Protein AF-A0A6H5HQP9-F1 (afdb_monomer_lite)

Foldseek 3Di:
DEPVVLVVVLCVLQPPKAFPDDDPPDTDIDGPPPPPCVVSVVVNVVSCVVCCVVHVNPDDDDDDPPDDD

Radius of gyration: 12.24 Å; chains: 1; bounding box: 40×19×31 Å

Organism: NCBI:txid355587

Structure (mmCIF, N/CA/C/O backbone):
data_AF-A0A6H5HQP9-F1
#
_entry.id   AF-A0A6H5HQP9-F1
#
loop_
_atom_site.group_PDB
_atom_site.id
_atom_site.type_symbol
_atom_site.label_atom_id
_atom_site.label_alt_id
_atom_site.label_comp_id
_atom_site.label_asym_id
_atom_site.label_entity_id
_atom_site.label_seq_id
_atom_site.pdbx_PDB_ins_code
_atom_site.Cartn_x
_atom_site.Cartn_y
_atom_site.Cartn_z
_atom_site.occupancy
_atom_site.B_iso_or_equiv
_atom_site.auth_seq_id
_atom_site.auth_comp_id
_atom_site.auth_asym_id
_atom_site.auth_atom_id
_atom_site.pdbx_PDB_model_num
ATOM 1 N N . MET A 1 1 ? -13.599 -1.826 5.317 1.00 57.47 1 MET A N 1
ATOM 2 C CA . MET A 1 1 ? -12.637 -2.649 4.566 1.00 57.47 1 MET A CA 1
ATOM 3 C C . MET A 1 1 ? -11.666 -3.212 5.585 1.00 57.47 1 MET A C 1
ATOM 5 O O . MET A 1 1 ? -11.189 -2.453 6.422 1.00 57.47 1 MET A O 1
ATOM 9 N N . LEU A 1 2 ? -11.489 -4.530 5.635 1.00 70.19 2 LEU A N 1
ATOM 10 C CA . LEU A 1 2 ? -10.580 -5.156 6.601 1.00 70.19 2 LEU A CA 1
ATOM 11 C C . LEU A 1 2 ? -9.137 -5.036 6.096 1.00 70.19 2 LEU A C 1
ATOM 13 O O . LEU A 1 2 ? -8.898 -5.067 4.896 1.00 70.19 2 LEU A O 1
ATOM 17 N N . TYR A 1 3 ? -8.167 -4.955 7.007 1.00 74.50 3 TYR A N 1
ATOM 18 C CA . TYR A 1 3 ? -6.725 -4.938 6.704 1.00 74.50 3 TYR A CA 1
ATOM 19 C C . TYR A 1 3 ? -6.296 -5.988 5.658 1.00 74.50 3 TYR A C 1
ATOM 21 O O . TYR A 1 3 ? -5.480 -5.704 4.784 1.00 74.50 3 TYR A O 1
ATOM 29 N N . ASN A 1 4 ? -6.897 -7.179 5.703 1.00 81.44 4 ASN A N 1
ATOM 30 C CA . ASN A 1 4 ? -6.628 -8.248 4.742 1.00 81.44 4 ASN A CA 1
ATOM 31 C C . ASN A 1 4 ? -7.020 -7.874 3.304 1.00 81.44 4 ASN A C 1
ATOM 33 O O . ASN A 1 4 ? -6.345 -8.289 2.372 1.00 81.44 4 ASN A O 1
ATOM 37 N N . GLU A 1 5 ? -8.068 -7.070 3.111 1.00 84.44 5 GLU A N 1
ATOM 38 C CA . GLU A 1 5 ? -8.493 -6.612 1.783 1.00 84.44 5 GLU A CA 1
ATOM 39 C C . GLU A 1 5 ? -7.521 -5.584 1.195 1.00 84.44 5 GLU A C 1
ATOM 41 O O . GLU A 1 5 ? -7.308 -5.573 -0.015 1.00 84.44 5 GLU A O 1
ATOM 46 N N . LEU A 1 6 ? -6.906 -4.749 2.043 1.00 84.38 6 LEU A N 1
ATOM 47 C CA . LEU A 1 6 ? -5.860 -3.819 1.614 1.00 84.38 6 LEU A CA 1
ATOM 48 C C . LEU A 1 6 ? -4.637 -4.595 1.111 1.00 84.38 6 LEU A C 1
ATOM 50 O O . LEU A 1 6 ? -4.141 -4.326 0.022 1.00 84.38 6 LEU A O 1
ATOM 54 N N . LEU A 1 7 ? -4.169 -5.577 1.888 1.00 86.56 7 LEU A N 1
ATOM 55 C CA . LEU A 1 7 ? -3.030 -6.409 1.497 1.00 86.56 7 LEU A CA 1
ATOM 56 C C . LEU A 1 7 ? -3.303 -7.220 0.231 1.00 86.56 7 LEU A C 1
ATOM 58 O O . LEU A 1 7 ? -2.425 -7.335 -0.622 1.00 86.56 7 LEU A O 1
ATOM 62 N N . ASP A 1 8 ? -4.513 -7.758 0.100 1.00 89.12 8 ASP A N 1
ATOM 63 C CA . ASP A 1 8 ? -4.927 -8.483 -1.095 1.00 89.12 8 ASP A CA 1
ATOM 64 C C . ASP A 1 8 ? -4.914 -7.564 -2.327 1.00 89.12 8 ASP A C 1
ATOM 66 O O . ASP A 1 8 ? -4.364 -7.926 -3.366 1.00 89.12 8 ASP A O 1
ATOM 70 N N . GLY A 1 9 ? -5.407 -6.327 -2.198 1.00 89.31 9 GLY A N 1
ATOM 71 C CA . GLY A 1 9 ? -5.324 -5.330 -3.265 1.00 89.31 9 GLY A CA 1
ATOM 72 C C . GLY A 1 9 ? -3.890 -4.946 -3.630 1.00 89.31 9 GLY A C 1
ATOM 73 O O . GLY A 1 9 ? -3.557 -4.911 -4.815 1.00 89.31 9 GLY A O 1
ATOM 74 N N . ILE A 1 10 ? -3.015 -4.749 -2.637 1.00 88.88 10 ILE A N 1
ATOM 75 C CA . ILE A 1 10 ? -1.584 -4.497 -2.871 1.00 88.88 10 ILE A CA 1
ATOM 76 C C . ILE A 1 10 ? -0.959 -5.668 -3.640 1.00 88.88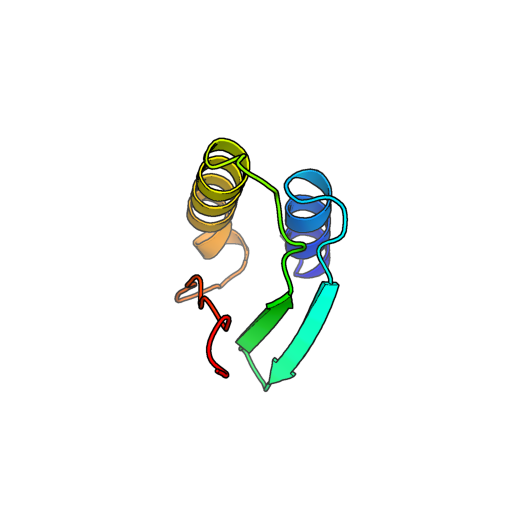 10 ILE A C 1
ATOM 78 O O . ILE A 1 10 ? -0.278 -5.437 -4.636 1.00 88.88 10 ILE A O 1
ATOM 82 N N . SER A 1 11 ? -1.243 -6.915 -3.248 1.00 89.25 11 SER A N 1
ATOM 83 C CA . SER A 1 11 ? -0.692 -8.101 -3.917 1.00 89.25 11 SER A CA 1
ATOM 84 C C . SER A 1 11 ? -1.233 -8.314 -5.332 1.00 89.25 11 SER A C 1
ATOM 86 O O . SER A 1 11 ? -0.569 -8.977 -6.131 1.00 89.25 11 SER A O 1
ATOM 88 N N . ARG A 1 12 ? -2.424 -7.795 -5.655 1.00 90.00 12 ARG A N 1
ATOM 89 C CA . ARG A 1 12 ? -2.968 -7.808 -7.023 1.00 90.00 12 ARG A CA 1
ATOM 90 C C . ARG A 1 12 ? -2.292 -6.775 -7.921 1.00 90.00 12 ARG A C 1
ATOM 92 O O . ARG A 1 12 ? -2.105 -7.045 -9.102 1.00 90.00 12 ARG A O 1
ATOM 99 N N . ILE A 1 13 ? -1.947 -5.608 -7.373 1.00 89.44 13 ILE A N 1
ATOM 100 C CA . ILE A 1 13 ? -1.291 -4.520 -8.117 1.00 89.44 13 ILE A CA 1
ATOM 101 C C . ILE A 1 13 ? 0.200 -4.813 -8.288 1.00 89.44 13 ILE A C 1
ATOM 103 O O . ILE A 1 13 ? 0.739 -4.683 -9.384 1.00 89.44 13 ILE A O 1
ATOM 107 N N . VAL A 1 14 ? 0.859 -5.238 -7.208 1.00 88.38 14 VAL A N 1
ATOM 108 C CA . VAL A 1 14 ? 2.280 -5.585 -7.183 1.00 88.38 14 VAL A CA 1
ATOM 109 C C . VAL A 1 14 ? 2.425 -7.069 -6.843 1.00 88.38 14 VAL A C 1
ATOM 111 O O . VAL A 1 14 ? 2.639 -7.430 -5.680 1.00 88.38 14 VAL A O 1
ATOM 114 N N . PRO A 1 15 ? 2.301 -7.965 -7.839 1.00 85.50 15 PRO A N 1
ATOM 115 C CA . PRO A 1 15 ? 2.491 -9.388 -7.608 1.00 85.50 15 PRO A CA 1
ATOM 116 C C . PRO A 1 15 ? 3.896 -9.644 -7.062 1.00 85.50 15 PRO A C 1
ATOM 118 O O . PRO A 1 15 ? 4.893 -9.192 -7.620 1.00 85.50 15 PRO A O 1
ATOM 121 N N . GLY A 1 16 ? 3.970 -10.366 -5.944 1.00 84.56 16 GLY A N 1
ATOM 122 C CA . GLY A 1 16 ? 5.222 -10.613 -5.226 1.00 84.56 16 GLY A CA 1
ATOM 123 C C . GLY A 1 16 ? 5.501 -9.650 -4.069 1.00 84.56 16 GLY A C 1
ATOM 124 O O . GLY A 1 16 ? 6.512 -9.831 -3.391 1.00 84.56 16 GLY A O 1
ATOM 125 N N . SER A 1 17 ? 4.617 -8.683 -3.791 1.00 87.31 17 SER A N 1
ATOM 126 C CA . SER A 1 17 ? 4.687 -7.880 -2.565 1.00 87.31 17 SER A CA 1
ATOM 127 C C . SER A 1 17 ? 4.614 -8.769 -1.322 1.00 87.31 17 SER A C 1
ATOM 129 O O . SER A 1 17 ? 3.791 -9.687 -1.264 1.00 87.31 17 SER A O 1
ATOM 131 N N . ARG A 1 18 ? 5.434 -8.490 -0.308 1.00 86.19 18 ARG A N 1
ATOM 132 C CA . ARG A 1 18 ? 5.436 -9.248 0.953 1.00 86.19 18 ARG A CA 1
ATOM 133 C C . ARG A 1 18 ? 5.393 -8.313 2.143 1.00 86.19 18 ARG A C 1
ATOM 135 O O . ARG A 1 18 ? 6.190 -7.387 2.227 1.00 86.19 18 ARG A O 1
ATOM 142 N N . VAL A 1 19 ? 4.507 -8.587 3.095 1.00 87.31 19 VAL A N 1
ATOM 143 C CA . VAL A 1 19 ? 4.546 -7.911 4.395 1.00 87.31 19 VAL A CA 1
ATOM 144 C C . VAL A 1 19 ? 5.816 -8.356 5.111 1.00 87.31 19 VAL A C 1
ATOM 146 O O . VAL A 1 19 ? 5.992 -9.544 5.368 1.00 87.31 19 VAL A O 1
ATOM 149 N N . ILE A 1 20 ? 6.705 -7.408 5.385 1.00 84.94 20 ILE A N 1
ATOM 150 C CA . ILE A 1 20 ? 7.987 -7.661 6.054 1.00 84.94 20 ILE A CA 1
ATOM 151 C C . ILE A 1 20 ? 7.903 -7.374 7.543 1.00 84.94 20 ILE A C 1
ATOM 153 O O . ILE A 1 20 ? 8.561 -8.042 8.332 1.00 84.94 20 ILE A O 1
ATOM 157 N N . GLU A 1 21 ? 7.079 -6.407 7.938 1.00 79.94 21 GLU A N 1
ATOM 158 C CA . GLU A 1 21 ? 7.036 -5.979 9.325 1.00 79.94 21 GLU A CA 1
ATOM 159 C C . GLU A 1 21 ? 5.680 -5.383 9.683 1.00 79.94 21 GLU A C 1
ATOM 161 O O . GLU A 1 21 ? 5.067 -4.668 8.888 1.00 79.94 21 GLU A O 1
ATOM 166 N N . LYS A 1 22 ? 5.227 -5.661 10.906 1.00 81.00 22 LYS A N 1
ATOM 167 C CA . LYS A 1 22 ? 4.075 -5.002 11.515 1.00 81.00 22 LYS A CA 1
ATOM 168 C C . LYS A 1 22 ? 4.491 -4.476 12.881 1.00 81.00 22 LYS A C 1
ATOM 170 O O . LYS A 1 22 ? 4.695 -5.261 13.804 1.00 81.00 22 LYS A O 1
ATOM 175 N N . PHE A 1 23 ? 4.590 -3.159 13.004 1.00 77.88 23 PHE A N 1
ATOM 176 C CA . PHE A 1 23 ? 4.933 -2.475 14.248 1.00 77.88 23 PHE A CA 1
ATOM 177 C C . PHE A 1 23 ? 3.741 -1.650 14.717 1.00 77.88 23 PHE A C 1
ATOM 179 O O . PHE A 1 23 ? 3.477 -0.566 14.209 1.00 77.88 23 PHE A O 1
ATOM 186 N N . GLY A 1 24 ? 2.989 -2.180 15.684 1.00 80.50 24 GLY A N 1
ATOM 187 C CA . GLY A 1 24 ? 1.793 -1.515 16.202 1.00 80.50 24 GLY A CA 1
ATOM 188 C C . GLY A 1 24 ? 0.764 -1.247 15.099 1.00 80.50 24 GLY A C 1
ATOM 189 O O . GLY A 1 24 ? 0.114 -2.176 14.609 1.00 80.50 24 GLY A O 1
ATOM 190 N N . THR A 1 25 ? 0.621 0.027 14.731 1.00 79.94 25 THR A N 1
ATOM 191 C CA . THR A 1 25 ? -0.279 0.529 13.681 1.00 79.94 25 THR A CA 1
ATOM 192 C C . THR A 1 25 ? 0.389 0.689 12.315 1.00 79.94 25 THR A C 1
ATOM 194 O O . THR A 1 25 ? -0.293 1.011 11.346 1.00 79.94 25 THR A O 1
ATOM 197 N N . GLU A 1 26 ? 1.699 0.474 12.218 1.00 81.94 26 GLU A N 1
ATOM 198 C CA . GLU A 1 26 ? 2.462 0.586 10.977 1.00 81.94 26 GLU A CA 1
ATOM 199 C C . GLU A 1 26 ? 2.703 -0.788 10.351 1.00 81.94 26 GLU A C 1
ATOM 201 O O . GLU A 1 26 ? 2.982 -1.779 11.034 1.00 81.94 26 GLU A O 1
ATOM 206 N N . ILE A 1 27 ? 2.602 -0.844 9.023 1.00 84.94 27 ILE A N 1
ATOM 207 C CA . ILE A 1 27 ? 2.864 -2.042 8.227 1.00 84.94 27 ILE A CA 1
ATOM 208 C C . ILE A 1 27 ? 3.890 -1.680 7.166 1.00 84.94 27 ILE A C 1
ATOM 210 O O . ILE A 1 27 ? 3.688 -0.747 6.390 1.00 84.94 27 ILE A O 1
ATOM 214 N N . LYS A 1 28 ? 4.967 -2.457 7.105 1.00 87.38 28 LYS A N 1
ATOM 215 C CA . LYS A 1 28 ? 5.958 -2.373 6.040 1.00 87.38 28 LYS A CA 1
ATOM 216 C C . LYS A 1 28 ? 5.728 -3.504 5.052 1.00 87.38 28 LYS A C 1
ATOM 218 O O . LYS A 1 28 ? 5.645 -4.678 5.427 1.00 87.38 28 LYS A O 1
ATOM 223 N N . VAL A 1 29 ? 5.651 -3.141 3.779 1.00 86.56 29 VAL A N 1
ATOM 224 C CA . VAL A 1 29 ? 5.515 -4.078 2.667 1.00 86.56 29 VAL A CA 1
ATOM 225 C C . VAL A 1 29 ? 6.739 -3.930 1.781 1.00 86.56 29 VAL A C 1
ATOM 227 O O . VAL A 1 29 ? 7.024 -2.840 1.296 1.00 86.56 29 VAL A O 1
ATOM 230 N N . ASN A 1 30 ? 7.458 -5.028 1.575 1.00 87.31 30 ASN A N 1
ATOM 231 C CA . ASN A 1 30 ? 8.533 -5.089 0.606 1.00 87.31 30 ASN A CA 1
ATOM 232 C C . ASN A 1 30 ? 7.938 -5.271 -0.785 1.00 87.31 30 ASN A C 1
ATOM 234 O O . ASN A 1 30 ? 7.148 -6.196 -1.014 1.00 87.31 30 ASN A O 1
ATOM 238 N N . LEU A 1 31 ? 8.329 -4.396 -1.700 1.00 84.94 31 LEU A N 1
ATOM 239 C CA . LEU A 1 31 ? 7.927 -4.458 -3.094 1.00 84.94 31 LEU A CA 1
ATOM 240 C C . LEU A 1 31 ? 9.058 -5.131 -3.880 1.00 84.94 31 LEU A C 1
ATOM 242 O O . LEU A 1 31 ? 10.221 -4.780 -3.682 1.00 84.94 31 LEU A O 1
ATOM 246 N N . PRO A 1 32 ? 8.761 -6.120 -4.740 1.00 82.25 32 PRO A N 1
ATOM 247 C CA . PRO A 1 32 ? 9.779 -6.699 -5.600 1.00 82.25 32 PRO A CA 1
ATOM 248 C C . PRO A 1 32 ? 10.356 -5.617 -6.524 1.00 82.25 32 PRO A C 1
ATOM 250 O O . PRO A 1 32 ? 9.653 -4.655 -6.844 1.00 82.25 32 PRO A O 1
ATOM 253 N N . PRO A 1 33 ? 11.606 -5.775 -6.989 1.00 72.88 33 PRO A N 1
ATOM 254 C CA . PRO A 1 33 ? 12.180 -4.883 -7.984 1.00 72.88 33 PRO A CA 1
ATOM 255 C C . PRO A 1 33 ? 11.371 -5.006 -9.279 1.00 72.88 33 PRO A C 1
ATOM 257 O O . PRO A 1 33 ? 11.566 -5.920 -10.078 1.00 72.88 33 PRO A O 1
ATOM 260 N N . VAL A 1 34 ? 10.420 -4.097 -9.479 1.00 67.25 34 VAL A N 1
ATOM 261 C CA . VAL A 1 34 ? 9.678 -3.976 -10.734 1.00 67.25 34 VAL A CA 1
ATOM 262 C C . VAL A 1 34 ? 10.571 -3.204 -11.685 1.00 67.25 34 VAL A C 1
ATOM 264 O O . VAL A 1 34 ? 10.561 -1.976 -11.727 1.00 67.25 34 VAL A O 1
ATOM 267 N N . SER A 1 35 ? 11.400 -3.945 -12.417 1.00 58.03 35 SER A N 1
ATOM 268 C CA . SER A 1 35 ? 12.254 -3.413 -13.471 1.00 58.03 35 SER A CA 1
ATOM 269 C C . SER A 1 35 ? 11.399 -2.561 -14.422 1.00 58.03 35 SER A C 1
ATOM 271 O O . SER A 1 35 ? 10.601 -3.080 -15.197 1.00 58.03 35 SER A O 1
ATOM 273 N N . SER A 1 36 ? 11.525 -1.238 -14.308 1.00 56.97 36 SER A N 1
ATOM 274 C CA . SER A 1 36 ? 10.983 -0.231 -15.232 1.00 56.97 36 SER A CA 1
ATOM 275 C C . SER A 1 36 ? 9.470 0.035 -15.251 1.00 56.97 36 SER A C 1
ATOM 277 O O . SER A 1 36 ? 9.029 0.782 -16.124 1.00 56.97 36 SER A O 1
ATOM 279 N N . ASN A 1 37 ? 8.658 -0.472 -14.318 1.00 68.94 37 ASN A N 1
ATOM 280 C CA . ASN A 1 37 ? 7.201 -0.282 -14.401 1.00 68.94 37 ASN A CA 1
ATOM 281 C C . ASN A 1 37 ? 6.661 0.789 -13.433 1.00 68.94 37 ASN A C 1
ATOM 283 O O . ASN A 1 37 ? 5.978 0.489 -12.456 1.00 68.94 37 ASN A O 1
ATOM 287 N N . ILE A 1 38 ? 6.966 2.060 -13.724 1.00 76.25 38 ILE A N 1
ATOM 288 C CA . ILE A 1 38 ? 6.505 3.238 -12.956 1.00 76.25 38 ILE A CA 1
ATOM 289 C C . ILE A 1 38 ? 4.974 3.242 -12.773 1.00 76.25 38 ILE A C 1
ATOM 291 O O . ILE A 1 38 ? 4.482 3.600 -11.705 1.00 76.25 38 ILE A O 1
ATOM 295 N N . GLN A 1 39 ? 4.223 2.752 -13.765 1.00 83.69 39 GLN A N 1
ATOM 296 C CA . GLN A 1 39 ? 2.756 2.662 -13.720 1.00 83.69 39 GLN A CA 1
ATOM 297 C C . GLN A 1 39 ? 2.236 1.758 -12.594 1.00 83.69 39 GLN A C 1
ATOM 299 O O . GLN A 1 39 ? 1.138 1.978 -12.083 1.00 83.69 39 GLN A O 1
ATOM 304 N N . ILE A 1 40 ? 3.013 0.753 -12.177 1.00 84.69 40 ILE A N 1
ATOM 305 C CA . ILE A 1 40 ? 2.640 -0.125 -11.061 1.00 84.69 40 ILE A CA 1
ATOM 306 C C . ILE A 1 40 ? 2.697 0.645 -9.737 1.00 84.69 40 ILE A C 1
ATOM 308 O O . ILE A 1 40 ? 1.790 0.517 -8.915 1.00 84.69 40 ILE A O 1
ATOM 312 N N . TYR A 1 41 ? 3.716 1.487 -9.547 1.00 82.69 41 TYR A N 1
ATOM 313 C CA . TYR A 1 41 ? 3.825 2.338 -8.362 1.00 82.69 41 TYR A CA 1
ATOM 314 C C . TYR A 1 41 ? 2.751 3.425 -8.337 1.00 82.69 41 TYR A C 1
ATOM 316 O O . TYR A 1 41 ? 2.175 3.676 -7.282 1.00 82.69 41 TYR A O 1
ATOM 324 N N . GLU A 1 42 ? 2.430 4.018 -9.488 1.00 86.56 42 GLU A N 1
ATOM 325 C CA . GLU A 1 42 ? 1.331 4.981 -9.619 1.00 86.56 42 GLU A CA 1
ATOM 326 C C . GLU A 1 42 ? -0.020 4.337 -9.272 1.00 86.56 42 GLU A C 1
ATOM 328 O O . GLU A 1 42 ? -0.753 4.842 -8.424 1.00 86.56 42 GLU A O 1
ATOM 333 N N . SER A 1 43 ? -0.302 3.154 -9.828 1.00 89.62 43 SER A N 1
ATOM 334 C CA . SER A 1 43 ? -1.520 2.389 -9.523 1.00 89.62 43 SER A CA 1
ATOM 335 C C . SER A 1 43 ? -1.607 2.013 -8.042 1.00 89.62 43 SER A C 1
ATOM 337 O O . SER A 1 43 ? -2.683 2.060 -7.444 1.00 89.62 43 SER A O 1
ATOM 339 N N . LEU A 1 44 ? -0.474 1.652 -7.431 1.00 88.44 44 LEU A N 1
ATOM 340 C CA . LEU A 1 44 ? -0.400 1.349 -6.006 1.00 88.44 44 LEU A CA 1
ATOM 341 C C . LEU A 1 44 ? -0.636 2.603 -5.153 1.00 88.44 44 LEU A C 1
ATOM 343 O O . LEU A 1 44 ? -1.365 2.531 -4.164 1.00 88.44 44 LEU A O 1
ATOM 347 N N . PHE A 1 45 ? -0.065 3.747 -5.537 1.00 88.50 45 PHE A N 1
ATOM 348 C CA . PHE A 1 45 ? -0.264 5.025 -4.854 1.00 88.50 45 PHE A CA 1
ATOM 349 C C . PHE A 1 45 ? -1.739 5.444 -4.886 1.00 88.50 45 PHE A C 1
ATOM 351 O O . PHE A 1 45 ? -2.319 5.711 -3.835 1.00 88.50 45 PHE A O 1
ATOM 358 N N . GLU A 1 46 ? -2.368 5.420 -6.061 1.00 90.69 46 GLU A N 1
ATOM 359 C CA . GLU A 1 46 ? -3.792 5.727 -6.251 1.00 90.69 46 GLU A CA 1
ATOM 360 C C . GLU A 1 46 ? -4.700 4.780 -5.453 1.00 90.69 46 GLU A C 1
ATOM 362 O O . GLU A 1 46 ? -5.651 5.211 -4.788 1.00 90.69 46 GLU A O 1
ATOM 367 N N . TYR A 1 47 ? -4.380 3.481 -5.456 1.00 90.56 47 TYR A N 1
ATOM 368 C CA . TYR A 1 47 ? -5.105 2.487 -4.672 1.00 90.56 47 TYR A CA 1
ATOM 369 C C . TYR A 1 47 ? -5.014 2.770 -3.169 1.00 90.56 47 TYR A C 1
ATOM 371 O O . TYR A 1 47 ? -6.038 2.763 -2.481 1.00 90.56 47 TYR A O 1
ATOM 379 N N . LEU A 1 48 ? -3.817 3.048 -2.647 1.00 88.88 48 LEU A N 1
ATOM 380 C CA . LEU A 1 48 ? -3.628 3.378 -1.235 1.00 88.88 48 LEU A CA 1
ATOM 381 C C . LEU A 1 48 ? -4.327 4.692 -0.879 1.00 88.88 48 LEU A C 1
ATOM 383 O O . LEU A 1 48 ? -5.023 4.751 0.133 1.00 88.88 48 LEU A O 1
ATOM 387 N N . LEU A 1 49 ? -4.230 5.714 -1.731 1.00 89.12 49 LEU A N 1
ATOM 388 C CA . LEU A 1 49 ? -4.872 7.010 -1.524 1.00 89.12 49 LEU A CA 1
ATOM 389 C C . LEU A 1 49 ? -6.399 6.891 -1.458 1.00 89.12 49 LEU A C 1
ATOM 391 O O . LEU A 1 49 ? -7.016 7.436 -0.544 1.00 89.12 49 LEU A O 1
ATOM 395 N N . SER A 1 50 ? -6.997 6.115 -2.363 1.00 89.88 50 SER A N 1
ATOM 396 C CA . SER A 1 50 ? -8.448 5.896 -2.433 1.00 89.88 50 SER A CA 1
ATOM 397 C C . SER A 1 50 ? -9.000 5.019 -1.303 1.00 89.88 50 SER A C 1
ATOM 399 O O . SER A 1 50 ? -10.203 5.044 -1.018 1.00 89.88 50 SER A O 1
ATOM 401 N N . ASN A 1 51 ? -8.147 4.213 -0.663 1.00 87.38 51 ASN A N 1
ATOM 402 C CA . ASN A 1 51 ? -8.555 3.268 0.379 1.00 87.38 51 ASN A CA 1
ATOM 403 C C . ASN A 1 51 ? -8.049 3.632 1.782 1.00 87.38 51 ASN A C 1
ATOM 405 O O . ASN A 1 51 ? -8.498 3.005 2.745 1.00 87.38 51 ASN A O 1
ATOM 409 N N . LYS A 1 52 ? -7.197 4.658 1.935 1.00 84.56 52 LYS A N 1
ATOM 410 C CA . LYS A 1 52 ? -6.618 5.044 3.233 1.00 84.56 52 LYS A CA 1
ATOM 411 C C . LYS A 1 52 ? -7.687 5.337 4.286 1.00 84.56 52 LYS A C 1
ATOM 413 O O . LYS A 1 52 ? -7.641 4.775 5.374 1.00 84.56 52 LYS A O 1
ATOM 418 N N . GLU A 1 53 ? -8.710 6.118 3.940 1.00 84.00 53 GLU 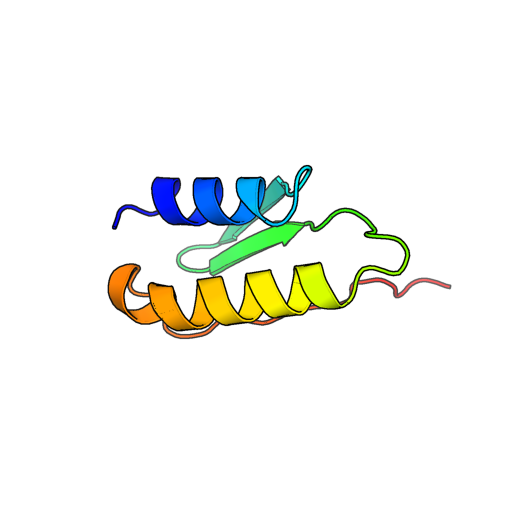A N 1
ATOM 419 C CA . GLU A 1 53 ? -9.772 6.508 4.878 1.00 84.00 53 GLU A CA 1
ATOM 420 C C . GLU A 1 53 ? -10.656 5.310 5.241 1.00 84.00 53 GLU A C 1
ATOM 422 O O . GLU A 1 53 ? -11.019 5.119 6.399 1.00 84.00 53 GLU A O 1
ATOM 427 N N . LYS A 1 54 ? -10.922 4.433 4.264 1.00 83.31 54 LYS A N 1
ATOM 428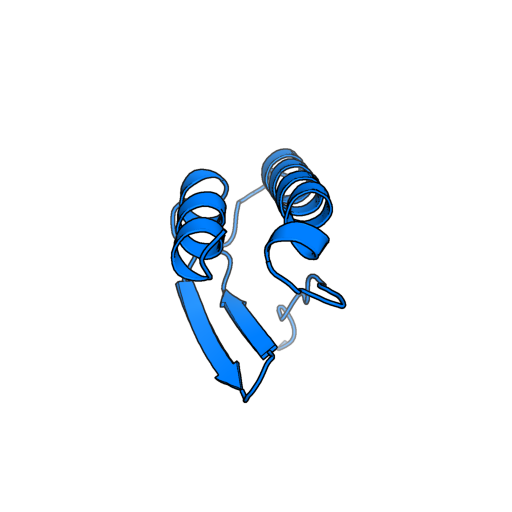 C CA . LYS A 1 54 ? -11.712 3.204 4.449 1.00 83.31 54 LYS A CA 1
ATOM 429 C C . LYS A 1 54 ? -11.005 2.155 5.309 1.00 83.31 54 LYS A C 1
ATOM 431 O O . LYS A 1 54 ? -11.676 1.276 5.855 1.00 83.31 54 LYS A O 1
ATOM 436 N N . CYS A 1 55 ? -9.677 2.225 5.382 1.00 76.50 55 CYS A N 1
ATOM 437 C CA . CYS A 1 55 ? -8.826 1.316 6.145 1.00 76.50 55 CYS A CA 1
ATOM 438 C C . CYS A 1 55 ? -8.282 1.949 7.437 1.00 76.50 55 CYS A C 1
ATOM 440 O O . CYS A 1 55 ? -7.529 1.293 8.151 1.00 76.50 55 CYS A O 1
ATOM 442 N N . GLY A 1 56 ? -8.646 3.200 7.746 1.00 80.50 56 GLY A N 1
ATOM 443 C CA . GLY A 1 56 ? -8.153 3.916 8.927 1.00 80.50 56 GLY A CA 1
ATOM 444 C C . GLY A 1 56 ? -6.655 4.246 8.880 1.00 80.50 56 GLY A C 1
ATOM 445 O O . GLY A 1 56 ? -6.025 4.384 9.923 1.00 80.50 56 GLY A O 1
ATOM 446 N N . ILE A 1 57 ? -6.074 4.350 7.683 1.00 82.75 57 ILE A N 1
ATOM 447 C CA . ILE A 1 57 ? -4.660 4.670 7.470 1.00 82.75 57 ILE A CA 1
ATOM 448 C C . ILE A 1 57 ? -4.496 6.191 7.497 1.00 82.75 57 ILE A C 1
ATOM 450 O O . ILE A 1 57 ? -5.030 6.897 6.640 1.00 82.75 57 ILE A O 1
ATOM 454 N N . SER A 1 58 ? -3.730 6.701 8.462 1.00 81.50 58 SER A N 1
ATOM 455 C CA . SER A 1 58 ? -3.451 8.139 8.572 1.00 81.50 58 SER A CA 1
ATOM 456 C C . SER A 1 58 ? -2.481 8.634 7.496 1.00 81.50 58 SER A C 1
ATOM 458 O O . SER A 1 58 ? -2.659 9.729 6.966 1.00 81.50 58 SER A O 1
ATOM 460 N N . SER A 1 59 ? -1.467 7.833 7.160 1.00 82.94 59 SER A N 1
ATOM 461 C CA . SER A 1 59 ? -0.456 8.158 6.150 1.00 82.94 59 SER A CA 1
ATOM 462 C C . SER A 1 59 ? 0.184 6.887 5.586 1.00 82.94 59 SER A C 1
ATOM 464 O O . SER A 1 59 ? 0.177 5.846 6.242 1.00 82.94 59 SER A O 1
ATOM 466 N N . PHE A 1 60 ? 0.737 6.975 4.379 1.00 86.12 60 PHE A N 1
ATOM 467 C CA . PHE A 1 60 ? 1.550 5.936 3.749 1.00 86.12 60 PHE A CA 1
ATOM 468 C C . PHE A 1 60 ? 2.701 6.588 2.974 1.00 86.12 60 PHE A C 1
ATOM 470 O O . PHE A 1 60 ? 2.620 7.758 2.600 1.00 86.12 60 PHE A O 1
ATOM 477 N N . GLY A 1 61 ? 3.770 5.834 2.729 1.00 82.56 61 GLY A N 1
ATOM 478 C CA . GLY A 1 61 ? 4.938 6.318 2.004 1.00 82.56 61 GLY A CA 1
ATOM 479 C C . GLY A 1 61 ? 5.705 5.180 1.350 1.00 82.56 61 GLY A C 1
ATOM 480 O O . GLY A 1 61 ? 5.587 4.023 1.754 1.00 82.56 61 GLY A O 1
ATOM 481 N N . PHE A 1 62 ? 6.484 5.528 0.333 1.00 80.94 62 PHE A N 1
ATOM 482 C CA . PHE A 1 62 ? 7.420 4.621 -0.315 1.00 80.94 62 PHE A CA 1
ATOM 483 C C . PHE A 1 62 ? 8.816 4.950 0.195 1.00 80.94 62 PHE A C 1
ATOM 485 O O . PHE A 1 62 ? 9.229 6.109 0.179 1.00 80.94 62 PHE A O 1
ATOM 492 N N . SER A 1 63 ? 9.524 3.934 0.668 1.00 75.19 63 SER A N 1
ATOM 493 C CA . SER A 1 63 ? 10.924 4.054 1.052 1.00 75.19 63 SER A CA 1
ATOM 494 C C . SER A 1 63 ? 11.734 3.192 0.107 1.00 75.19 63 SER A C 1
ATOM 496 O O . SER A 1 63 ? 11.499 1.988 0.014 1.00 75.19 63 SER A O 1
ATOM 498 N N . ASP A 1 64 ? 12.662 3.821 -0.602 1.00 69.00 64 ASP A N 1
ATOM 499 C CA . ASP A 1 64 ? 13.667 3.098 -1.357 1.00 69.00 64 ASP A CA 1
ATOM 500 C C . ASP A 1 64 ? 14.775 2.700 -0.378 1.00 69.00 64 ASP A C 1
ATOM 502 O O . ASP A 1 64 ? 15.458 3.556 0.185 1.00 69.00 64 ASP A O 1
ATOM 506 N N . THR A 1 65 ? 14.887 1.406 -0.088 1.00 64.25 65 THR A N 1
ATOM 507 C CA . THR A 1 65 ? 15.966 0.870 0.751 1.00 64.25 65 THR A CA 1
ATOM 508 C C . THR A 1 65 ? 17.169 0.436 -0.087 1.00 64.25 65 THR A C 1
ATOM 510 O O . THR A 1 65 ? 17.963 -0.371 0.387 1.00 64.25 65 THR A O 1
ATOM 513 N N . SER A 1 66 ? 17.334 0.942 -1.317 1.00 56.62 66 SER A N 1
ATOM 514 C CA . SER A 1 66 ? 18.543 0.720 -2.123 1.00 56.62 66 SER A CA 1
ATOM 515 C C . SER A 1 66 ? 19.681 1.612 -1.621 1.00 56.62 66 SER A C 1
ATOM 517 O O . SER A 1 66 ? 20.140 2.523 -2.306 1.00 56.62 66 SER A O 1
ATOM 519 N N . LEU A 1 67 ? 20.126 1.381 -0.390 1.00 58.28 67 LEU A N 1
ATOM 520 C CA . LEU A 1 67 ? 21.328 1.998 0.149 1.00 58.28 67 LEU A CA 1
ATOM 521 C C . LEU A 1 67 ? 22.111 0.920 0.886 1.00 58.28 67 LEU A C 1
ATOM 523 O O . LEU A 1 67 ? 21.801 0.623 2.032 1.00 58.28 67 LEU A O 1
ATOM 527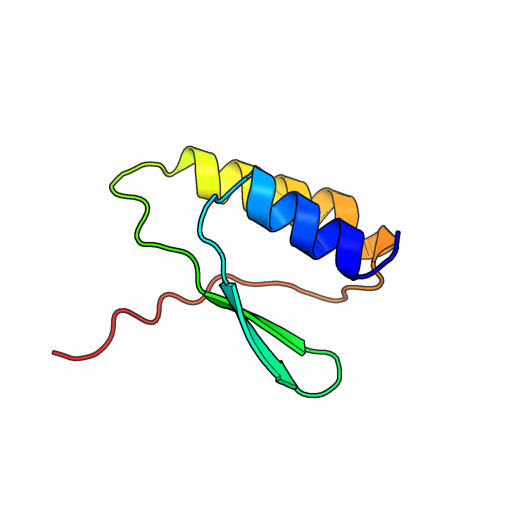 N N . GLU A 1 68 ? 23.060 0.318 0.167 1.00 44.62 68 GLU A N 1
ATOM 528 C CA . GLU A 1 68 ? 24.412 -0.022 0.632 1.00 44.62 68 GLU A CA 1
ATOM 529 C C . GLU A 1 68 ? 25.251 -0.508 -0.572 1.00 44.62 68 GLU A C 1
ATOM 531 O O . GLU A 1 68 ? 25.249 -1.689 -0.910 1.00 44.62 68 GLU A O 1
ATOM 536 N N . GLU A 1 69 ? 25.906 0.437 -1.259 1.00 37.47 69 GLU A N 1
ATOM 537 C CA . GLU A 1 69 ? 27.361 0.437 -1.525 1.00 37.47 69 GLU A CA 1
ATOM 538 C C . GLU A 1 69 ? 27.845 1.872 -1.798 1.00 37.47 69 GLU A C 1
ATOM 540 O O . GLU A 1 69 ? 27.196 2.583 -2.601 1.00 37.47 69 GLU A O 1
#

pLDDT: mean 80.09, std 11.14, range [37.47, 90.69]

Sequence (69 aa):
MLYNELLDGISRIVPGSRVIEKFGTEIKVNLPPVSSNIQIYESLFEYLLSNKEKCGISSFGFSDTSLEE

Secondary structure (DSSP, 8-state):
--HHHHHHHHHHHSTT-EEEEEETTEEEEEPP--TT-HHHHHHHHHHHHHHTGGGT-------------

=== Feature glossary ===
The record interleaves many kinds of information about one protein. Here is each kind framed as the question it answers.

Q: What known structures does this most resemble?
A: Structural nearest neighbors (via Foldseek easy-search vs the PDB). Reported per hit: target PDB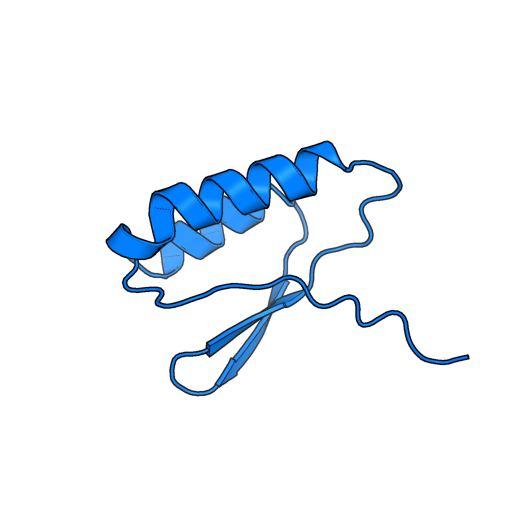 id, E-value, and alignment TM-score. A TM-score above ~0.5 is the conventional threshold for 'same fold'.

Q: Where is each backbone atom in 3D?
A: The mmCIF table is the protein's shape written out atom by atom. For each backbone N, Cα, C, and carbonyl O, it records an (x, y, z) coordinate triple in Å plus the residue type, chain letter, and residue number.

Q: What are the backbone torsion angles?
A: The φ/ψ torsion pair specifies the backbone conformation at each residue. φ rotates about the N–Cα bond, ψ about the Cα–C bond. Steric clashes forbid most of the (φ, ψ) plane — the allowed regions (α-helix basin, β-sheet basin, left-handed helix) are the Ramachandran-allowed regions.

Q: Which residues are buried vs exposed?
A: Solvent-accessible surface area (SASA) is the area in Å² traced out by the centre of a 1.4 Å probe sphere (a water molecule) rolled over the protein's van der Waals surface (Shrake–Rupley / Lee–Richards construction). Buried residues have near-zero SASA; fully exposed residues can exceed 200 Å². The total SASA scales roughly with the number of surface residues.

Q: How confident is the AlphaFold model at each residue?
A: pLDDT is the predicted lDDT-Cα score: AlphaFold's confidence that the local environment of each residue (all inter-atomic distances within 15 Å) is correctly placed. It is a per-residue number between 0 and 100, with higher meaning more reliable.

Q: What does the local fold look like, residue by residue?
A: 3Di is Foldseek's structural alphabet. Each residue is assigned one of twenty discrete states based on how its Cα sits relative to its spatial (not sequential) neighbors. Aligning 3Di strings finds structural homologs roughly as well as full 3D superposition, but orders of magnitude faster.

Q: How big and how compact is the whole molecule?
A: Radius of gyration (Rg) is the root-mean-square distance of Cα atoms from their centroid — a single number for overall size and compactness. A globular domain of N residues has Rg ≈ 2.2·N^0.38 Å; an extended or disordered chain has a much larger Rg. The Cα contact count is the number of residue pairs whose Cα atoms are within 8 Å and are more than four positions apart in sequence — a standard proxy for tertiary packing density. The bounding box is the smallest axis-aligned box enclosing all Cα atoms.

Q: Which residues are in helices, strands, or loops?
A: DSSP 8-state secondary structure assigns each residue one of H (α-helix), G (3₁₀-helix), I (π-helix), E (extended β-strand), B (isolated β-bridge), T (hydrogen-bonded turn), S (bend),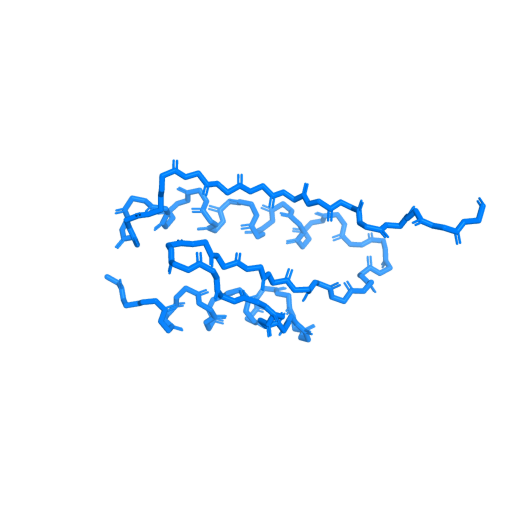 or '-' (coil). The assignment is computed from backbone hydrogen-bond geometry via the Kabsch–Sander algorithm.

Q: How mobile is each atom in the crystal?
A: Crystallographic B-factors measure how much each atom's electron density is smeared out, in Å². They rise in mobile loops and surface residues and fall in the buried interior. In AlphaFold models this column is repurposed to hold pLDDT instead.

Q: What if only a Cα trace is available?
A: P-SEA three-state annotation labels each residue as helix, strand, or coil based purely on the geometry of the Cα trace. It serves as a fallback when the full backbone (and thus DSSP) is unavailable.

Q: What family and function is it annotated with?
A: Database cross-references. InterPro integrates a dozen domain/family signature databases into unified entries with residue-range hits. GO terms attach function/process/location labels with evidence codes. CATH codes position the fold in a four-level structural taxonomy. Organism is the NCBI-taxonomy species name.

Q: Are the domains correctly placed relative to each other?
A: Predicted Aligned Error (PAE) is an AlphaFold confidence matrix: entry (i, j) is the expected error in the position of residue j, in ångströms, when the prediction is superimposed on the true structure at residue i. Low PAE within a block of residues means that block is internally rigid and well-predicted; high PAE between two blocks means their relative placement is uncertain even if each block individually is confident.

Q: What do the diagnostic plots show?
A: Three diagnostic plots accompany the record. The Cα contact map visualizes the tertiary structure as a 2D adjacency matrix (8 Å cutoff, sequence-local contacts suppressed). The Ramachandran plot shows the distribution of backbone (φ, ψ) torsions, with points in the α and β basins reflecting secondary structure content. The PAE plot shows AlphaFold's inter-residue confidence as a color matrix.

Q: What is the amino-acid chain?
A: Primary structure: the covalent order of the twenty standard amino acids along the backbone. Two proteins with the same sequence will (almost always) fold to the same structure; two with 30% identity often share a fold but not the details.

Q: What do the rendered images show?
A: The six renders are orthographic views along the three Cartesian axes in both directions. Representation (cartoon, sticks, or surface) and color scheme (sequence-rainbow or by-chain) vary across proteins so the training set covers all the common visualization conventions.